Protein AF-A0A6L9VFB6-F1 (afdb_monomer_lite)

pLDDT: mean 90.88, std 6.24, range [66.0, 98.5]

Sequence (71 aa):
TLPPVFAWLQREGAVADAEMWRTFNCGIGFVLIASPEQAATLEQALDAQSLAHWRIGQVVPAHGDERVRIG

Radius of gyration: 15.22 Å; chains: 1; bounding box: 32×30×37 Å

Foldseek 3Di:
DQPVVLVVCCVVVVDDPVRSVVPDCRPPPDDDDDDPVCVVVVVVVCVVVVHDDDDDDHDDDDDDDDDDDDD

Organism: Xanthomonas perforans (NCBI:txid442694)

Structure (mmCIF, N/CA/C/O backbone):
data_AF-A0A6L9VFB6-F1
#
_entry.id   AF-A0A6L9VFB6-F1
#
loop_
_atom_site.group_PDB
_atom_site.id
_atom_site.type_symbol
_atom_site.label_atom_id
_atom_site.label_alt_id
_atom_site.label_comp_id
_atom_site.label_asym_id
_atom_site.label_entity_id
_atom_site.label_seq_id
_atom_site.pdbx_PDB_ins_code
_atom_site.Cartn_x
_atom_site.Cartn_y
_atom_site.Cartn_z
_atom_site.occupancy
_atom_site.B_iso_or_equiv
_atom_site.auth_seq_id
_atom_site.auth_comp_id
_atom_site.auth_asym_id
_atom_site.auth_atom_id
_atom_site.pdbx_PDB_model_num
ATOM 1 N N . THR A 1 1 ? 0.444 -10.838 0.195 1.00 66.00 1 THR A N 1
ATOM 2 C CA . THR A 1 1 ? 0.990 -11.778 -0.812 1.00 66.00 1 THR A CA 1
ATOM 3 C C . THR A 1 1 ? 0.473 -11.376 -2.180 1.00 66.00 1 THR A C 1
ATOM 5 O O . THR A 1 1 ? -0.620 -10.826 -2.240 1.00 66.00 1 THR A O 1
ATOM 8 N N . LEU A 1 2 ? 1.240 -11.586 -3.257 1.00 76.12 2 LEU A N 1
ATOM 9 C CA . LEU A 1 2 ? 0.796 -11.241 -4.614 1.00 76.12 2 LEU A CA 1
ATOM 10 C C . LEU A 1 2 ? -0.442 -12.082 -4.985 1.00 76.12 2 LEU A C 1
ATOM 12 O O . LEU A 1 2 ? -0.363 -13.311 -4.903 1.00 76.12 2 LEU A O 1
ATOM 16 N N . PRO A 1 3 ? -1.575 -11.470 -5.381 1.00 84.25 3 PRO A N 1
ATOM 17 C CA . PRO A 1 3 ? -2.743 -12.233 -5.806 1.00 84.25 3 PRO A CA 1
ATOM 18 C C . PRO A 1 3 ? -2.420 -13.182 -6.979 1.00 84.25 3 PRO A C 1
ATOM 20 O O . PRO A 1 3 ? -1.729 -12.764 -7.913 1.00 84.25 3 PRO A O 1
ATOM 23 N N . PRO A 1 4 ? -2.942 -14.429 -6.994 1.00 88.50 4 PRO A N 1
ATOM 24 C CA . PRO A 1 4 ? -2.558 -15.448 -7.981 1.00 88.50 4 PRO A CA 1
ATOM 25 C C . PRO A 1 4 ? -2.731 -15.030 -9.446 1.00 88.50 4 PRO A C 1
ATOM 27 O O . PRO A 1 4 ? -1.955 -15.446 -10.305 1.00 88.50 4 PRO A O 1
ATOM 30 N N . VAL A 1 5 ? -3.715 -14.173 -9.734 1.00 86.19 5 VAL A N 1
ATOM 31 C CA . VAL A 1 5 ? -3.965 -13.647 -11.084 1.00 86.19 5 VAL A CA 1
ATOM 32 C C . VAL A 1 5 ? -2.773 -12.861 -11.639 1.00 86.19 5 VAL A C 1
ATOM 34 O O . VAL A 1 5 ? -2.471 -12.972 -12.823 1.00 86.19 5 VAL A O 1
ATOM 37 N N . PHE A 1 6 ? -2.046 -12.124 -10.795 1.00 85.75 6 PHE A N 1
ATOM 38 C CA . PHE A 1 6 ? -0.885 -11.347 -11.229 1.00 85.75 6 PHE A CA 1
ATOM 39 C C . PHE A 1 6 ? 0.343 -12.230 -11.437 1.00 85.75 6 PHE A C 1
ATOM 41 O O . PHE A 1 6 ? 1.092 -11.997 -12.378 1.00 85.75 6 PHE A O 1
ATOM 48 N N . ALA A 1 7 ? 0.509 -13.284 -10.630 1.00 85.75 7 ALA A N 1
ATOM 49 C CA . ALA A 1 7 ? 1.554 -14.283 -10.856 1.00 85.75 7 ALA A CA 1
ATOM 50 C C . ALA A 1 7 ? 1.342 -15.031 -12.186 1.00 85.75 7 ALA A C 1
ATOM 52 O O . ALA A 1 7 ? 2.290 -15.276 -12.932 1.00 85.75 7 ALA A O 1
ATOM 53 N N . TRP A 1 8 ? 0.087 -15.360 -12.515 1.00 90.50 8 TRP A N 1
ATOM 54 C CA . TRP A 1 8 ? -0.265 -15.927 -13.817 1.00 90.50 8 TRP A CA 1
ATOM 55 C C . TRP A 1 8 ? 0.012 -14.942 -14.961 1.00 90.50 8 TRP A C 1
ATOM 57 O O . TRP A 1 8 ? 0.688 -15.311 -15.920 1.00 90.50 8 TRP A O 1
ATOM 67 N N . LEU A 1 9 ? -0.445 -13.692 -14.835 1.00 88.25 9 LEU A N 1
ATOM 68 C CA . LEU A 1 9 ? -0.2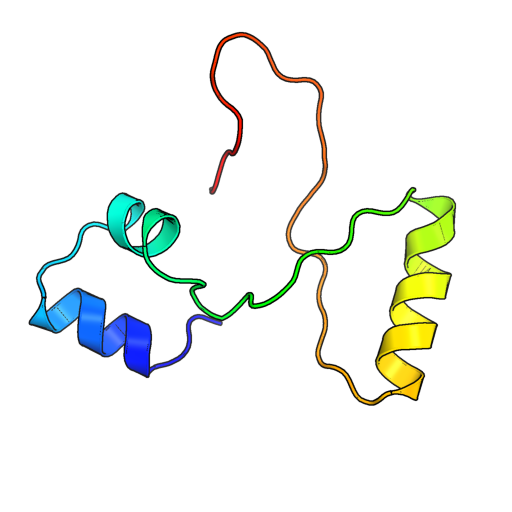79 -12.663 -15.864 1.00 88.25 9 LEU A CA 1
ATOM 69 C C . LEU A 1 9 ? 1.195 -12.373 -16.146 1.00 88.25 9 LEU A C 1
ATOM 71 O O . LEU A 1 9 ? 1.594 -12.280 -17.303 1.00 88.25 9 LEU A O 1
ATOM 75 N N . GLN A 1 10 ? 2.009 -12.281 -15.097 1.00 88.81 10 GLN A N 1
ATOM 76 C CA . GLN A 1 10 ? 3.441 -12.067 -15.226 1.00 88.81 10 GLN A CA 1
ATOM 77 C C . GLN A 1 10 ? 4.117 -13.190 -16.021 1.00 88.81 10 GLN A C 1
ATOM 79 O O . GLN A 1 10 ? 4.904 -12.918 -16.927 1.00 88.81 10 GLN A O 1
ATOM 84 N N . ARG A 1 11 ? 3.781 -14.448 -15.698 1.00 89.56 11 ARG A N 1
ATOM 85 C CA . ARG A 1 11 ? 4.360 -15.637 -16.333 1.00 89.56 11 ARG A CA 1
ATOM 86 C C . ARG A 1 11 ? 3.950 -15.770 -17.797 1.00 89.56 11 ARG A C 1
ATOM 88 O O . ARG A 1 11 ? 4.812 -15.982 -18.640 1.00 89.56 11 ARG A O 1
ATOM 95 N N . GLU A 1 12 ? 2.660 -15.657 -18.097 1.00 93.19 12 GLU A N 1
ATOM 96 C CA . GLU A 1 12 ? 2.149 -15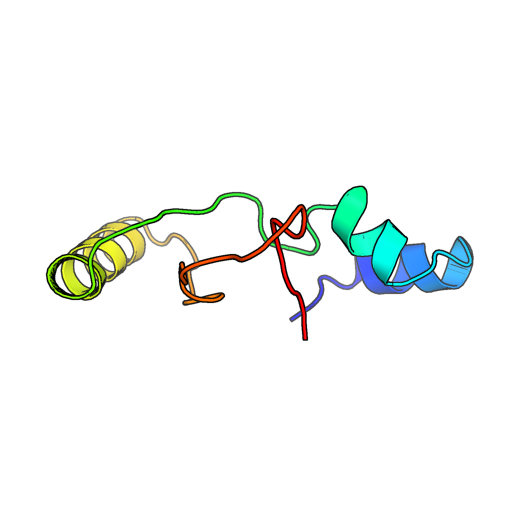.838 -19.464 1.00 93.19 12 GLU A CA 1
ATOM 97 C C . GLU A 1 12 ? 2.440 -14.625 -20.361 1.00 93.19 12 GLU A C 1
ATOM 99 O O . GLU A 1 12 ? 2.661 -14.777 -21.558 1.00 93.19 12 GLU A O 1
ATOM 104 N N . GLY A 1 13 ? 2.473 -13.418 -19.789 1.00 87.31 13 GLY A N 1
ATOM 105 C CA . GLY A 1 13 ? 2.769 -12.180 -20.511 1.00 87.31 13 GLY A CA 1
ATOM 106 C C . GLY A 1 13 ? 4.256 -11.834 -20.610 1.00 87.31 13 GLY A C 1
ATOM 107 O O . GLY A 1 13 ? 4.584 -10.826 -21.231 1.00 87.31 13 GLY A O 1
ATOM 108 N N . ALA A 1 14 ? 5.144 -12.622 -19.988 1.00 89.06 14 ALA A N 1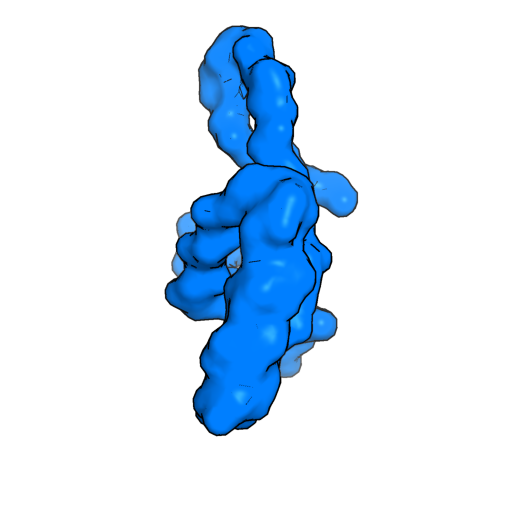
ATOM 109 C CA . ALA A 1 14 ? 6.578 -12.335 -19.863 1.00 89.06 14 ALA A CA 1
ATOM 110 C C . ALA A 1 14 ? 6.869 -10.899 -19.368 1.00 89.06 14 ALA A C 1
ATOM 112 O O . ALA A 1 14 ? 7.769 -10.215 -19.860 1.00 89.06 14 ALA A O 1
ATOM 113 N N . VAL A 1 15 ? 6.078 -10.426 -18.401 1.00 85.50 15 VAL A N 1
ATOM 114 C CA . VAL A 1 15 ? 6.143 -9.047 -17.900 1.00 85.50 15 VAL A CA 1
ATOM 115 C C . VAL A 1 15 ? 7.252 -8.927 -16.852 1.00 85.50 15 VAL A C 1
ATOM 117 O O . VAL A 1 15 ? 7.291 -9.683 -15.883 1.00 85.50 15 VAL A O 1
ATOM 120 N N . ALA A 1 16 ? 8.155 -7.960 -17.019 1.00 86.31 16 ALA A N 1
ATOM 121 C CA . ALA A 1 16 ? 9.190 -7.678 -16.024 1.00 86.31 16 ALA A CA 1
ATOM 122 C C . ALA A 1 16 ? 8.575 -7.186 -14.698 1.00 86.31 16 ALA A C 1
ATOM 124 O O . ALA A 1 16 ? 7.570 -6.478 -14.711 1.00 86.31 16 ALA A O 1
ATOM 125 N N . ASP A 1 17 ? 9.204 -7.487 -13.556 1.00 80.81 17 ASP A N 1
ATOM 126 C CA . ASP A 1 17 ? 8.722 -7.064 -12.225 1.00 80.81 17 ASP A CA 1
ATOM 127 C C . ASP A 1 17 ? 8.447 -5.555 -12.144 1.00 80.81 17 ASP A C 1
ATOM 129 O O . ASP A 1 17 ? 7.396 -5.120 -11.672 1.00 80.81 17 ASP A O 1
ATOM 133 N N . ALA A 1 18 ? 9.365 -4.747 -12.681 1.00 82.69 18 ALA A N 1
ATOM 134 C CA . ALA A 1 18 ? 9.223 -3.295 -12.707 1.00 82.69 18 ALA A CA 1
ATOM 135 C C . ALA A 1 18 ? 7.968 -2.840 -13.470 1.00 82.69 18 ALA A C 1
ATOM 137 O O . ALA A 1 18 ? 7.347 -1.844 -13.102 1.00 82.69 18 ALA A O 1
ATOM 138 N N . GLU A 1 19 ? 7.583 -3.573 -14.514 1.00 85.50 19 GLU A N 1
ATOM 139 C CA . GLU A 1 19 ? 6.393 -3.274 -15.305 1.00 85.50 19 GLU A CA 1
ATOM 140 C C . GLU A 1 19 ? 5.118 -3.759 -14.601 1.00 85.50 19 GLU A C 1
ATOM 142 O O . GLU A 1 19 ? 4.095 -3.075 -14.640 1.00 85.50 19 GLU A O 1
ATOM 147 N N . MET A 1 20 ? 5.195 -4.868 -13.854 1.00 87.38 20 MET A N 1
ATOM 148 C CA . MET A 1 20 ? 4.092 -5.327 -13.005 1.00 87.38 20 MET A CA 1
ATOM 149 C C . MET A 1 20 ? 3.685 -4.257 -11.988 1.00 87.38 20 MET A C 1
ATOM 151 O O . MET A 1 20 ? 2.498 -3.963 -11.860 1.00 87.38 20 MET A O 1
ATOM 155 N N . TRP A 1 21 ? 4.652 -3.634 -11.310 1.00 83.69 21 TRP A N 1
ATOM 156 C CA . TRP A 1 21 ? 4.384 -2.599 -10.303 1.00 83.69 21 TRP A CA 1
ATOM 157 C C . TRP A 1 21 ? 3.919 -1.265 -10.886 1.00 83.69 21 TRP A C 1
ATOM 159 O O . TRP A 1 21 ? 3.211 -0.518 -10.214 1.00 83.69 21 TRP A O 1
ATOM 169 N N . ARG A 1 22 ? 4.326 -0.938 -12.118 1.00 84.94 22 ARG A N 1
ATOM 170 C CA . ARG A 1 22 ? 3.907 0.304 -12.787 1.00 84.94 22 ARG A CA 1
ATOM 171 C C . ARG A 1 22 ? 2.494 0.211 -13.350 1.00 84.94 22 ARG A C 1
ATOM 173 O O . ARG A 1 22 ? 1.804 1.227 -13.394 1.00 84.94 22 ARG A O 1
ATOM 180 N N . THR A 1 23 ? 2.077 -0.984 -13.762 1.00 86.62 23 THR A N 1
ATOM 181 C CA . THR A 1 23 ? 0.831 -1.184 -14.513 1.00 86.62 23 THR A CA 1
ATOM 182 C C . THR A 1 23 ? -0.286 -1.781 -13.663 1.00 86.62 23 THR A C 1
ATOM 184 O O . THR A 1 23 ? -1.456 -1.455 -13.863 1.00 86.62 23 THR A O 1
ATOM 187 N N . PHE A 1 24 ? 0.045 -2.620 -12.679 1.00 89.44 24 PHE A N 1
ATOM 188 C CA . PHE A 1 24 ? -0.939 -3.305 -11.850 1.00 89.44 24 PHE A CA 1
ATOM 189 C C . PHE A 1 24 ? -0.801 -2.934 -10.380 1.00 89.44 24 PHE A C 1
ATOM 191 O O . PHE A 1 24 ? 0.289 -2.796 -9.837 1.00 89.44 24 PHE A O 1
ATOM 198 N N . ASN A 1 25 ? -1.940 -2.886 -9.692 1.00 88.44 25 ASN A N 1
ATOM 199 C CA . ASN A 1 25 ? -1.987 -2.616 -8.257 1.00 88.44 25 ASN A CA 1
ATOM 200 C C . ASN A 1 25 ? -1.294 -3.697 -7.400 1.00 88.44 25 ASN A C 1
ATOM 202 O O . ASN A 1 25 ? -1.012 -3.465 -6.228 1.00 88.44 25 ASN A O 1
ATOM 206 N N . CYS A 1 26 ? -1.058 -4.889 -7.963 1.00 87.81 26 CYS A N 1
ATOM 207 C CA . CYS A 1 26 ? -0.418 -6.028 -7.304 1.00 87.81 26 CYS A CA 1
ATOM 208 C C . CYS A 1 26 ? -1.030 -6.395 -5.933 1.00 87.81 26 CYS A C 1
ATOM 210 O O . CYS A 1 26 ? -0.350 -6.934 -5.062 1.00 87.81 26 CYS A O 1
ATOM 212 N N . GLY A 1 27 ? -2.329 -6.133 -5.748 1.00 87.38 27 GLY A N 1
ATOM 213 C CA . GLY A 1 27 ? -3.062 -6.375 -4.501 1.00 87.38 27 GLY A CA 1
ATOM 214 C C . GLY A 1 27 ? -3.211 -5.164 -3.572 1.00 87.38 27 GLY A C 1
ATOM 215 O O . GLY A 1 27 ? -3.869 -5.297 -2.544 1.00 87.38 27 GLY A O 1
ATOM 216 N N . ILE A 1 28 ? -2.666 -3.991 -3.917 1.00 90.94 28 ILE A N 1
ATOM 217 C CA . ILE A 1 28 ? -2.806 -2.745 -3.145 1.00 90.94 28 ILE A CA 1
ATOM 218 C C . ILE A 1 28 ? -3.687 -1.753 -3.909 1.00 90.94 28 ILE A C 1
ATOM 220 O O . ILE A 1 28 ? -3.219 -1.005 -4.760 1.00 90.94 28 ILE A O 1
ATOM 224 N N . GLY A 1 29 ? -4.989 -1.746 -3.615 1.00 91.19 29 GLY A N 1
ATOM 225 C CA . GLY A 1 29 ? -5.950 -0.861 -4.289 1.00 91.19 29 GLY A CA 1
ATOM 226 C C . GLY A 1 29 ? -5.990 0.573 -3.751 1.00 91.19 29 GLY A C 1
ATOM 227 O O . GLY A 1 29 ? -6.460 1.469 -4.448 1.00 91.19 29 GLY A O 1
ATOM 228 N N . PHE A 1 30 ? -5.519 0.794 -2.522 1.00 94.94 30 PHE A N 1
ATOM 229 C CA . PHE A 1 30 ? -5.554 2.095 -1.861 1.00 94.94 30 PHE A CA 1
ATOM 230 C C . PHE A 1 30 ? -4.370 2.248 -0.904 1.00 94.94 30 PHE A C 1
ATOM 232 O O . PHE A 1 30 ? -3.925 1.267 -0.306 1.00 94.94 30 PHE A O 1
ATOM 239 N N . VAL A 1 31 ? -3.878 3.478 -0.745 1.00 95.25 31 VAL A N 1
ATOM 240 C CA . VAL A 1 31 ? -2.788 3.813 0.180 1.00 95.25 31 VAL A CA 1
ATOM 241 C C . VAL A 1 31 ? -3.224 4.973 1.061 1.00 95.25 31 VAL A C 1
ATOM 243 O O . VAL A 1 31 ? -3.700 5.995 0.571 1.00 95.25 31 VAL A O 1
ATOM 246 N N . LEU A 1 32 ? -3.037 4.809 2.366 1.00 96.19 32 LEU A N 1
ATOM 247 C CA . LEU A 1 32 ? -3.252 5.847 3.365 1.00 96.19 32 LEU A CA 1
ATOM 248 C C . LEU A 1 32 ? -1.897 6.249 3.948 1.00 96.19 32 LEU A C 1
ATOM 250 O O . LEU A 1 32 ? -1.072 5.388 4.251 1.00 96.19 32 LEU A O 1
ATOM 254 N N . ILE A 1 33 ? -1.673 7.553 4.104 1.00 96.19 33 ILE A N 1
ATOM 255 C CA . ILE A 1 33 ? -0.471 8.111 4.732 1.00 96.19 33 ILE A CA 1
ATOM 256 C C . ILE A 1 33 ? -0.906 8.783 6.030 1.00 96.19 33 ILE A C 1
ATOM 258 O O . ILE A 1 33 ? -1.794 9.634 6.019 1.00 96.19 33 ILE A O 1
ATOM 262 N N . ALA A 1 34 ? -0.275 8.402 7.135 1.00 95.88 34 ALA A N 1
ATOM 263 C CA . ALA A 1 34 ? -0.545 8.940 8.460 1.00 95.88 34 ALA A CA 1
ATOM 264 C C . ALA A 1 34 ? 0.768 9.201 9.200 1.00 95.88 34 ALA A C 1
ATOM 266 O O . ALA A 1 34 ? 1.796 8.591 8.890 1.00 95.88 34 ALA A O 1
ATOM 267 N N . SER A 1 35 ? 0.731 10.097 10.187 1.00 97.06 35 SER A N 1
ATOM 268 C CA . SER A 1 35 ? 1.855 10.237 11.108 1.00 97.06 35 SER A CA 1
ATOM 269 C C . SER A 1 35 ? 1.988 8.972 11.976 1.00 97.06 35 SER A C 1
ATOM 271 O O . SER A 1 35 ? 0.994 8.261 12.177 1.00 97.06 35 SER A O 1
ATOM 273 N N . PRO A 1 36 ? 3.183 8.671 12.517 1.00 95.25 36 PRO A N 1
ATOM 274 C CA . PRO A 1 36 ? 3.381 7.506 13.380 1.00 95.25 36 PRO A CA 1
ATOM 275 C C . PRO A 1 36 ? 2.409 7.459 14.566 1.00 95.25 36 PRO A C 1
ATOM 277 O O . PRO A 1 36 ? 1.945 6.387 14.950 1.00 95.25 36 PRO A O 1
ATOM 280 N N . GLU A 1 37 ? 2.049 8.623 15.106 1.00 97.31 37 GLU A N 1
ATOM 281 C CA . GLU A 1 37 ? 1.140 8.771 16.245 1.00 97.31 37 GLU A CA 1
ATOM 282 C C . GLU A 1 37 ? -0.315 8.436 15.881 1.00 97.31 37 GLU A C 1
ATOM 284 O O . GLU A 1 37 ? -1.089 8.024 16.741 1.00 97.31 37 GLU A O 1
ATOM 289 N N . GLN A 1 38 ? -0.695 8.594 14.611 1.00 97.12 38 GLN A N 1
ATOM 290 C CA . GLN A 1 38 ? -2.052 8.338 14.119 1.00 97.12 38 GLN A CA 1
ATOM 291 C C . GLN A 1 38 ? -2.234 6.930 13.543 1.00 97.12 38 GLN A C 1
ATOM 293 O O . GLN A 1 38 ? -3.371 6.502 13.343 1.00 97.12 38 GLN A O 1
ATOM 298 N N . ALA A 1 39 ? -1.143 6.202 13.286 1.00 95.25 39 ALA A N 1
ATOM 299 C CA . ALA A 1 39 ? -1.184 4.903 12.618 1.00 95.25 39 ALA A CA 1
ATOM 300 C C . ALA A 1 39 ? -2.087 3.891 13.344 1.00 95.25 39 ALA A C 1
ATOM 302 O O . ALA A 1 39 ? -2.919 3.253 12.708 1.00 95.25 39 ALA A O 1
ATOM 303 N N . ALA A 1 40 ? -1.991 3.799 14.675 1.00 95.50 40 ALA A N 1
ATOM 304 C CA . ALA A 1 40 ? -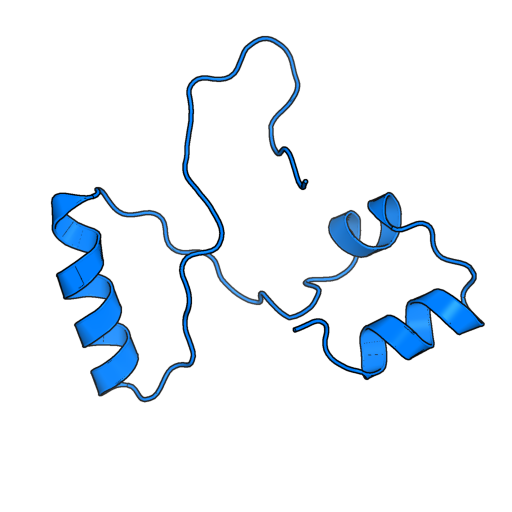2.803 2.864 15.458 1.00 95.50 40 ALA A CA 1
ATOM 305 C C . ALA A 1 40 ? -4.306 3.192 15.396 1.00 95.50 40 ALA A C 1
ATOM 307 O O . ALA A 1 40 ? -5.134 2.303 15.219 1.00 95.50 40 ALA A O 1
ATOM 308 N N . THR A 1 41 ? -4.664 4.475 15.492 1.00 97.44 41 THR A N 1
ATOM 309 C CA . THR A 1 41 ? -6.059 4.925 15.370 1.00 97.44 41 THR A CA 1
ATOM 310 C C . THR A 1 41 ? -6.618 4.627 13.979 1.00 97.44 41 THR A C 1
ATOM 312 O O . THR A 1 41 ? -7.778 4.240 13.843 1.00 97.44 41 THR A O 1
ATOM 315 N N . LEU A 1 42 ? -5.796 4.786 12.938 1.00 97.31 42 LEU A N 1
ATOM 316 C CA . LEU A 1 42 ? -6.187 4.475 11.568 1.00 97.31 42 LEU A CA 1
ATOM 317 C C . LEU A 1 42 ? -6.429 2.973 11.372 1.00 97.31 42 LEU A C 1
ATOM 319 O O . LEU A 1 42 ? -7.449 2.597 10.802 1.00 97.31 42 LEU A O 1
ATOM 323 N N . GLU A 1 43 ? -5.528 2.128 11.875 1.00 96.81 43 GLU A N 1
ATOM 324 C CA . GLU A 1 43 ? -5.660 0.665 11.838 1.00 96.81 43 GLU A CA 1
ATOM 325 C C . GLU A 1 43 ? -6.959 0.215 12.526 1.00 96.81 43 GLU A C 1
ATOM 327 O O . GLU A 1 43 ? -7.747 -0.519 11.935 1.00 96.81 43 GLU A O 1
ATOM 332 N N . GLN A 1 44 ? -7.265 0.765 13.706 1.00 98.06 44 GLN A N 1
ATOM 333 C CA . GLN A 1 44 ? -8.518 0.487 14.419 1.00 98.06 44 GLN A CA 1
ATOM 334 C C . GLN A 1 44 ? -9.767 0.893 13.623 1.00 98.06 44 GLN A C 1
ATOM 336 O O . GLN A 1 44 ? -10.770 0.177 13.625 1.00 98.06 44 GLN A O 1
ATOM 341 N N . ALA A 1 45 ? -9.729 2.037 12.934 1.00 97.94 45 ALA A N 1
ATOM 342 C CA . ALA A 1 45 ? -10.846 2.494 12.109 1.00 97.94 45 ALA A CA 1
ATOM 343 C C . ALA A 1 45 ? -11.075 1.602 10.874 1.00 97.94 45 ALA A C 1
ATOM 345 O O . ALA A 1 45 ? -12.215 1.458 10.424 1.00 97.94 45 ALA A O 1
ATOM 346 N N . LEU A 1 46 ? -10.013 1.003 10.326 1.00 97.62 46 LEU A N 1
ATOM 347 C CA . LEU A 1 46 ? -10.093 0.034 9.230 1.00 97.62 46 LEU A CA 1
ATOM 348 C C . LEU A 1 46 ? -10.617 -1.321 9.725 1.00 97.62 46 LEU A C 1
ATOM 350 O O . LEU A 1 46 ? -11.508 -1.895 9.094 1.00 97.62 46 LEU A O 1
ATOM 354 N N . ASP A 1 47 ? -10.148 -1.780 10.889 1.00 98.06 47 ASP A N 1
ATOM 355 C CA . ASP A 1 47 ? -10.619 -3.011 11.536 1.00 98.06 47 ASP A CA 1
ATOM 356 C C . ASP A 1 47 ? -12.120 -2.951 11.842 1.00 98.06 47 ASP A C 1
ATOM 358 O O . ASP A 1 47 ? -12.859 -3.889 11.540 1.00 98.06 47 ASP A O 1
ATOM 362 N N . ALA A 1 48 ? -12.603 -1.818 12.365 1.00 98.50 48 ALA A N 1
ATOM 363 C CA . ALA A 1 48 ? -14.025 -1.597 12.642 1.00 98.50 48 ALA A CA 1
ATOM 364 C C . ALA A 1 48 ? -14.914 -1.726 11.390 1.00 98.50 48 ALA A C 1
ATOM 366 O O . ALA A 1 48 ? -16.103 -2.024 11.496 1.00 98.50 48 ALA A O 1
ATOM 367 N N . GLN A 1 49 ? -14.337 -1.525 10.204 1.00 97.75 49 GLN A N 1
ATOM 368 C CA . GLN A 1 49 ? -15.008 -1.662 8.912 1.00 97.75 49 GLN A CA 1
ATOM 369 C C . GLN A 1 49 ? -14.728 -3.010 8.232 1.00 97.75 49 GLN A C 1
ATOM 371 O O . GLN A 1 49 ? -15.199 -3.238 7.120 1.00 97.75 49 GLN A O 1
ATOM 376 N N . SER A 1 50 ? -13.978 -3.911 8.879 1.00 97.50 50 SER A N 1
ATOM 377 C CA . SER A 1 50 ? -13.529 -5.184 8.298 1.00 97.50 50 SER A CA 1
ATOM 378 C C . SER A 1 50 ? -12.759 -5.011 6.980 1.00 97.50 50 SER A C 1
ATOM 380 O O . SER A 1 50 ? -12.843 -5.849 6.080 1.00 97.50 50 SER A O 1
ATOM 382 N N . LEU A 1 51 ? -12.009 -3.913 6.853 1.00 96.06 51 LEU A N 1
ATOM 383 C CA . LEU A 1 51 ? -11.168 -3.638 5.692 1.00 96.06 51 LEU A CA 1
ATOM 384 C C . LEU A 1 51 ? -9.776 -4.224 5.921 1.00 96.06 51 LEU A C 1
ATOM 386 O O . LEU A 1 51 ? -9.082 -3.841 6.855 1.00 96.06 51 LEU A O 1
ATOM 390 N N . ALA A 1 52 ? -9.356 -5.142 5.052 1.00 94.06 52 ALA A N 1
ATOM 391 C CA . ALA A 1 52 ? -8.034 -5.753 5.131 1.00 94.06 52 ALA A CA 1
ATOM 392 C C . ALA A 1 52 ? -6.927 -4.701 4.918 1.00 94.06 52 ALA A C 1
ATOM 394 O O . ALA A 1 52 ? -6.940 -3.981 3.916 1.00 94.06 52 ALA A O 1
ATOM 395 N N . HIS A 1 53 ? -5.970 -4.617 5.848 1.00 95.31 53 HIS A N 1
ATOM 396 C CA . HIS A 1 53 ? -4.902 -3.615 5.820 1.00 95.31 53 HIS A CA 1
ATOM 397 C C . HIS A 1 53 ? -3.585 -4.140 6.398 1.00 95.31 53 HIS A C 1
ATOM 399 O O . HIS A 1 53 ? -3.549 -5.096 7.173 1.00 95.31 53 HIS A O 1
ATOM 405 N N . TRP A 1 54 ? -2.486 -3.510 5.987 1.00 93.44 54 TRP A N 1
ATOM 406 C CA . TRP A 1 54 ? -1.131 -3.797 6.450 1.00 93.44 54 TRP A CA 1
ATOM 407 C C . TRP A 1 54 ? -0.234 -2.591 6.166 1.00 93.44 54 TRP A C 1
ATOM 409 O O . TRP A 1 54 ? -0.438 -1.856 5.196 1.00 93.44 54 TRP A O 1
ATOM 419 N N . ARG A 1 55 ? 0.802 -2.400 6.987 1.00 93.94 55 ARG A N 1
ATOM 420 C CA . ARG A 1 55 ? 1.841 -1.395 6.721 1.00 93.94 55 ARG A CA 1
ATOM 421 C C . ARG A 1 55 ? 2.695 -1.847 5.538 1.00 93.94 55 ARG A C 1
ATOM 423 O O . ARG A 1 55 ? 3.284 -2.923 5.586 1.00 93.94 55 ARG A O 1
ATOM 430 N N . ILE A 1 56 ? 2.769 -1.017 4.498 1.00 92.94 56 ILE A N 1
ATOM 431 C CA . ILE A 1 56 ? 3.489 -1.327 3.246 1.00 92.94 56 ILE A CA 1
ATOM 432 C C . ILE A 1 56 ? 4.777 -0.525 3.047 1.00 92.94 56 ILE A C 1
ATOM 434 O O . ILE A 1 56 ? 5.487 -0.747 2.073 1.00 92.9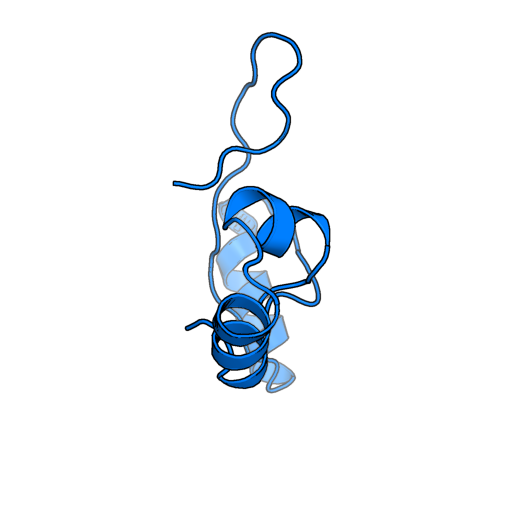4 56 ILE A O 1
ATOM 438 N N . GLY A 1 57 ? 5.089 0.415 3.941 1.00 94.69 57 GLY A N 1
ATOM 439 C CA . GLY A 1 57 ? 6.293 1.228 3.829 1.00 94.69 57 GLY A CA 1
ATOM 440 C C . GLY A 1 57 ? 6.251 2.478 4.695 1.00 94.69 57 GLY A C 1
ATOM 441 O O . GLY A 1 57 ? 5.463 2.582 5.635 1.00 94.69 57 GLY A O 1
ATOM 442 N N . GLN A 1 58 ? 7.117 3.426 4.355 1.00 95.62 58 GLN A N 1
ATOM 443 C CA . GLN A 1 58 ? 7.275 4.702 5.044 1.00 95.62 58 GLN A CA 1
ATOM 444 C C . GLN A 1 58 ? 7.650 5.800 4.045 1.00 95.62 58 GLN A C 1
ATOM 446 O O . GLN A 1 58 ? 8.329 5.538 3.051 1.00 95.62 58 GLN A O 1
ATOM 451 N N . VAL A 1 59 ? 7.235 7.035 4.325 1.00 95.12 59 VAL A N 1
ATOM 452 C CA . VAL A 1 59 ? 7.688 8.215 3.579 1.00 95.12 59 VAL A CA 1
ATOM 453 C C . VAL A 1 59 ? 9.031 8.656 4.156 1.00 95.12 59 VAL A C 1
ATOM 455 O O . VAL A 1 59 ? 9.147 8.873 5.360 1.00 95.12 59 VAL A O 1
ATOM 458 N N . VAL A 1 60 ? 10.044 8.784 3.301 1.00 94.44 60 VAL A N 1
ATOM 459 C CA . VAL A 1 60 ? 11.401 9.208 3.678 1.00 94.44 60 VAL A CA 1
ATOM 460 C C . VAL A 1 60 ? 11.824 10.430 2.864 1.00 94.44 60 VAL A C 1
ATOM 462 O O . VAL A 1 60 ? 11.296 10.637 1.768 1.00 94.44 60 VAL A O 1
ATOM 465 N N . PRO A 1 61 ? 12.788 11.233 3.350 1.00 95.06 61 PRO A N 1
ATOM 466 C CA . PRO A 1 61 ? 13.441 12.229 2.512 1.00 95.06 61 PRO A CA 1
ATOM 467 C C . PRO A 1 61 ? 14.010 11.575 1.248 1.00 95.06 61 PRO A C 1
ATOM 469 O O . PRO A 1 61 ? 14.668 10.537 1.321 1.00 95.06 61 PRO A O 1
ATOM 472 N N . ALA A 1 62 ? 13.758 12.190 0.096 1.00 93.00 62 ALA A N 1
ATOM 473 C CA . ALA A 1 62 ? 14.247 11.724 -1.195 1.00 93.00 62 ALA A CA 1
ATOM 474 C C . ALA A 1 62 ? 15.264 12.713 -1.777 1.00 93.00 62 ALA A C 1
ATOM 476 O O . ALA A 1 62 ? 15.174 13.923 -1.553 1.00 93.00 62 ALA A O 1
ATOM 477 N N . HIS A 1 63 ? 16.212 12.192 -2.557 1.00 89.44 63 HIS A N 1
ATOM 478 C CA . HIS A 1 63 ? 17.182 12.980 -3.316 1.00 89.44 63 HIS A CA 1
ATOM 479 C C . HIS A 1 63 ? 17.045 12.660 -4.808 1.00 89.44 63 HIS A C 1
ATOM 481 O O . HIS A 1 63 ? 16.966 11.494 -5.188 1.00 89.44 63 HIS A O 1
ATOM 487 N N . GLY A 1 64 ? 17.039 13.691 -5.657 1.00 90.44 64 GLY A N 1
ATOM 488 C CA . GLY A 1 64 ? 16.876 13.531 -7.104 1.00 90.44 64 GLY A CA 1
ATOM 489 C C . GLY A 1 64 ? 15.442 13.187 -7.526 1.00 90.44 64 GLY A C 1
ATOM 490 O O . GLY A 1 64 ? 14.467 13.630 -6.912 1.00 90.44 64 GLY A O 1
ATOM 491 N N . ASP A 1 65 ? 15.315 12.413 -8.604 1.00 91.69 65 ASP A N 1
ATOM 492 C CA . ASP A 1 65 ? 14.026 12.147 -9.259 1.00 91.69 65 ASP A CA 1
ATOM 493 C C . ASP A 1 65 ? 13.354 10.833 -8.844 1.00 91.69 65 ASP A C 1
ATOM 495 O O . ASP A 1 65 ? 12.213 10.576 -9.228 1.00 91.69 65 ASP A O 1
ATOM 499 N N . GLU A 1 66 ? 14.006 10.013 -8.018 1.00 89.94 66 GLU A N 1
ATOM 500 C CA . GLU A 1 66 ? 13.403 8.788 -7.487 1.00 89.94 66 GLU A CA 1
ATOM 501 C C . GLU A 1 66 ? 12.241 9.151 -6.544 1.00 89.94 66 GLU A C 1
ATOM 503 O O . GLU A 1 66 ? 12.403 9.916 -5.591 1.00 89.94 66 GLU A O 1
ATOM 508 N N . ARG A 1 67 ? 11.036 8.644 -6.838 1.00 90.00 67 ARG A N 1
ATOM 509 C CA . ARG A 1 67 ? 9.813 8.923 -6.056 1.00 90.00 67 ARG A CA 1
ATOM 510 C C . ARG A 1 67 ? 9.336 7.730 -5.232 1.00 90.00 67 ARG A C 1
ATOM 512 O O . ARG A 1 67 ? 8.654 7.925 -4.233 1.00 90.00 67 ARG A O 1
ATOM 519 N N . VAL A 1 68 ? 9.665 6.512 -5.656 1.00 91.06 68 VAL A N 1
ATOM 520 C CA . VAL A 1 68 ? 9.243 5.260 -5.021 1.00 91.06 68 VAL A CA 1
ATOM 521 C C . VAL A 1 68 ? 10.379 4.257 -5.156 1.00 91.06 68 VAL A C 1
ATOM 523 O O . VAL A 1 68 ? 10.912 4.083 -6.250 1.00 91.06 68 VAL A O 1
ATOM 526 N N . ARG A 1 69 ? 10.707 3.579 -4.056 1.00 89.69 69 ARG A N 1
ATOM 527 C CA . ARG A 1 69 ? 11.640 2.455 -4.028 1.00 89.69 69 ARG A CA 1
ATOM 528 C C . ARG A 1 69 ? 10.907 1.223 -3.516 1.00 89.69 69 ARG A C 1
ATOM 530 O O . ARG A 1 69 ? 10.361 1.257 -2.417 1.00 89.69 69 ARG A O 1
ATOM 537 N N . ILE A 1 70 ? 10.899 0.166 -4.321 1.00 85.00 70 ILE A N 1
ATOM 538 C CA . ILE A 1 70 ? 10.339 -1.146 -3.983 1.00 85.00 70 ILE A CA 1
ATOM 539 C C . ILE A 1 70 ? 11.529 -2.102 -3.884 1.00 85.00 70 ILE A C 1
ATOM 541 O O . ILE A 1 70 ? 12.338 -2.156 -4.812 1.00 85.00 70 ILE A O 1
ATOM 545 N N . GLY A 1 71 ? 11.672 -2.779 -2.747 1.00 70.75 71 GLY A N 1
ATOM 546 C CA . GLY A 1 71 ? 12.796 -3.659 -2.427 1.00 70.75 71 GLY A CA 1
ATOM 547 C C . GLY A 1 71 ? 12.359 -4.774 -1.503 1.00 70.75 71 GLY A C 1
ATOM 548 O O . GLY A 1 71 ? 11.604 -4.464 -0.555 1.00 70.75 71 GLY A O 1
#

InterPro domains:
  IPR004733 Phosphoribosylformylglycinamidine cyclo-ligase [PTHR10520] (2-68)
  IPR010918 PurM-like, C-terminal domai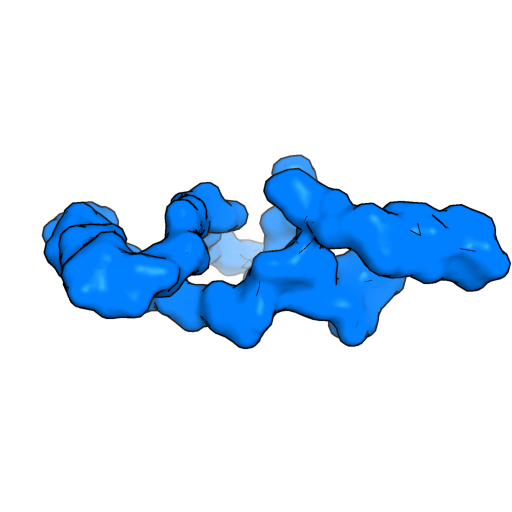n [PF02769] (3-65)
  IPR036676 PurM-like, C-terminal domain superfamily [G3DSA:3.90.650.10] (1-71)
  IPR036676 PurM-like, C-terminal domain superfamily [SSF56042] (2-66)

Secondary structure (DSSP, 8-state):
---HHHHHHHHHHT--HHHHHHH--TT--------TTTHHHHHHHHHTTT-------------TT------